Protein AF-A0A960ZJY1-F1 (afdb_monomer_lite)

Sequence (84 aa):
LIERFKGYSASGGAFGPGGILFVSGHDAKELYLLELPPGGGEARWFFTLPISAAGQAFAWELSDAARLYAIDRATREVIVSEVK

Foldseek 3Di:
DVVVLVPHDFQEWDQAPPRWIWTFHQFAQKIWTWDADPVGDDTDTDDIDGHPEGRHYKDADPPPFRWIWDADPVVRDIDIDGDD

pLDDT: mean 88.41, std 7.3, range [62.0, 96.19]

Structure (mmCIF, N/CA/C/O backbone):
data_AF-A0A960ZJY1-F1
#
_entry.id   AF-A0A960ZJY1-F1
#
loop_
_atom_site.group_PDB
_atom_site.id
_atom_site.type_symbol
_atom_site.label_atom_id
_atom_site.label_alt_id
_atom_site.label_comp_id
_atom_site.label_asym_id
_atom_site.label_entity_id
_atom_site.label_seq_id
_atom_site.pdbx_PDB_ins_code
_atom_site.Cartn_x
_atom_site.Cartn_y
_atom_site.Cartn_z
_atom_site.occupancy
_atom_site.B_iso_or_equiv
_atom_site.auth_seq_id
_atom_site.auth_comp_id
_atom_site.auth_asym_id
_atom_site.auth_atom_id
_atom_site.pdbx_PDB_model_num
ATOM 1 N N . LEU A 1 1 ? 9.938 7.582 0.273 1.00 89.31 1 LEU A N 1
ATOM 2 C CA . LEU A 1 1 ? 9.222 6.403 0.809 1.00 89.31 1 LEU A CA 1
ATOM 3 C C . LEU A 1 1 ? 9.877 5.842 2.067 1.00 89.31 1 LEU A C 1
ATOM 5 O O . LEU A 1 1 ? 9.200 5.759 3.078 1.00 89.31 1 LEU A O 1
ATOM 9 N N . ILE A 1 2 ? 11.171 5.504 2.024 1.00 90.75 2 ILE A N 1
ATOM 10 C CA . ILE A 1 2 ? 11.908 4.846 3.122 1.00 90.75 2 ILE A CA 1
ATOM 11 C C . ILE A 1 2 ? 11.705 5.506 4.497 1.00 90.75 2 ILE A C 1
ATOM 13 O O . ILE A 1 2 ? 11.425 4.817 5.472 1.00 90.75 2 ILE A O 1
ATOM 17 N N . GLU A 1 3 ? 11.744 6.836 4.581 1.00 91.75 3 GLU A N 1
ATOM 18 C CA . GLU A 1 3 ? 11.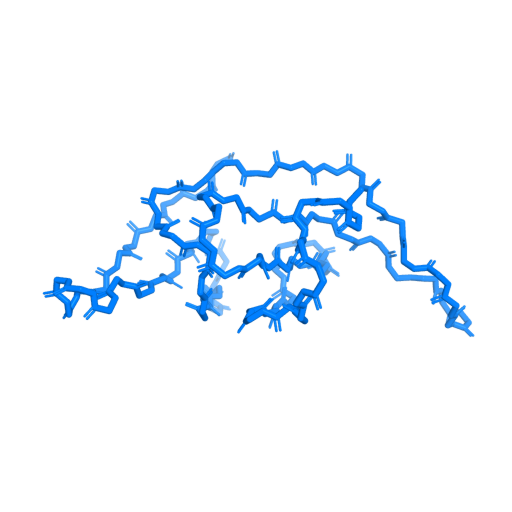516 7.563 5.842 1.00 91.75 3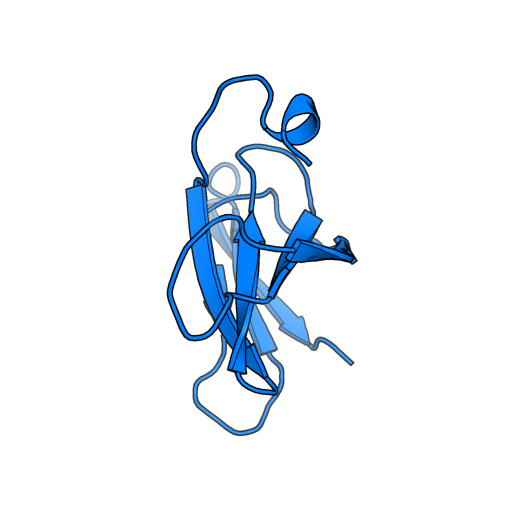 GLU A CA 1
ATOM 19 C C . GLU A 1 3 ? 10.145 7.273 6.477 1.00 91.75 3 GLU A C 1
ATOM 21 O O . GLU A 1 3 ? 10.031 7.177 7.698 1.00 91.75 3 GLU A O 1
ATOM 26 N N . ARG A 1 4 ? 9.102 7.060 5.662 1.00 88.88 4 ARG A N 1
ATOM 27 C CA . ARG A 1 4 ? 7.743 6.761 6.146 1.00 88.88 4 ARG A CA 1
ATOM 28 C C . ARG A 1 4 ? 7.636 5.386 6.802 1.00 88.88 4 ARG A C 1
ATOM 30 O O . ARG A 1 4 ? 6.746 5.171 7.619 1.00 88.88 4 ARG A O 1
ATOM 37 N N . PHE A 1 5 ? 8.550 4.478 6.469 1.00 89.06 5 PHE A N 1
ATOM 38 C CA . PHE A 1 5 ? 8.618 3.136 7.040 1.00 89.06 5 PHE A CA 1
ATOM 39 C C . PHE A 1 5 ? 9.364 3.105 8.375 1.00 89.06 5 PHE A C 1
ATOM 41 O O . PHE A 1 5 ? 9.284 2.108 9.084 1.00 89.06 5 PHE A O 1
ATOM 48 N N . LYS A 1 6 ? 10.061 4.189 8.752 1.00 89.62 6 LYS A N 1
ATOM 49 C CA . LYS A 1 6 ? 10.718 4.344 10.063 1.00 89.62 6 LYS A CA 1
ATOM 50 C C . LYS A 1 6 ? 11.617 3.157 10.454 1.00 89.62 6 LYS A C 1
ATOM 52 O O . LYS A 1 6 ? 11.692 2.794 11.622 1.00 89.62 6 LYS A O 1
ATOM 57 N N . GLY A 1 7 ? 12.286 2.548 9.473 1.00 89.75 7 GLY A N 1
ATOM 58 C CA . GLY A 1 7 ? 13.173 1.399 9.685 1.00 89.75 7 GLY A CA 1
ATOM 59 C C . GLY A 1 7 ? 12.483 0.031 9.756 1.00 89.75 7 GLY A C 1
ATOM 60 O O . GLY A 1 7 ? 13.170 -0.965 9.961 1.00 89.75 7 GLY A O 1
ATOM 61 N N . TYR A 1 8 ? 11.165 -0.043 9.561 1.00 89.62 8 TYR A N 1
ATOM 62 C CA . TYR A 1 8 ? 10.417 -1.300 9.493 1.00 89.62 8 TYR A CA 1
ATOM 63 C C . TYR A 1 8 ? 10.215 -1.785 8.051 1.00 89.62 8 TYR A C 1
ATOM 65 O O . TYR A 1 8 ? 10.334 -1.024 7.090 1.00 89.62 8 TYR A O 1
ATOM 73 N N . SER A 1 9 ? 9.895 -3.072 7.901 1.00 90.31 9 SER A N 1
ATOM 74 C CA . SER A 1 9 ? 9.481 -3.668 6.628 1.00 90.31 9 SER A CA 1
ATOM 75 C C . SER A 1 9 ? 8.061 -3.247 6.232 1.00 90.31 9 SER A C 1
ATOM 77 O O . SER A 1 9 ? 7.317 -2.681 7.033 1.00 90.31 9 SER A O 1
ATOM 79 N N . ALA A 1 10 ? 7.655 -3.570 5.001 1.00 92.44 10 ALA A N 1
ATOM 80 C CA . ALA A 1 10 ? 6.242 -3.527 4.627 1.00 92.44 10 ALA A CA 1
ATOM 81 C C . ALA A 1 10 ? 5.443 -4.564 5.415 1.00 92.44 10 ALA A C 1
ATOM 83 O O . ALA A 1 10 ? 5.834 -5.730 5.471 1.00 92.44 10 ALA A O 1
ATOM 84 N N . SER A 1 11 ? 4.332 -4.132 6.014 1.00 90.06 11 SER A N 1
ATOM 85 C CA . SER A 1 11 ? 3.428 -5.019 6.763 1.00 90.06 11 SER A CA 1
ATOM 86 C C . SER A 1 11 ? 2.358 -5.638 5.867 1.00 90.06 11 SER A C 1
ATOM 88 O O . SER A 1 11 ? 1.825 -6.700 6.178 1.00 90.06 11 SER A O 1
ATOM 90 N N . GLY A 1 12 ? 2.036 -4.973 4.757 1.00 92.12 12 GLY A N 1
ATOM 91 C CA . GLY A 1 12 ? 1.065 -5.420 3.768 1.00 92.12 12 GLY A CA 1
ATOM 92 C C . GLY A 1 12 ? 1.575 -5.173 2.355 1.00 92.12 12 GLY A C 1
ATOM 93 O O . GLY A 1 12 ? 2.292 -4.200 2.100 1.00 92.12 12 GLY A O 1
ATOM 94 N N . GLY A 1 13 ? 1.193 -6.058 1.438 1.00 93.75 13 GLY A N 1
ATOM 95 C CA . GLY A 1 13 ? 1.522 -5.948 0.025 1.00 93.75 13 GLY A CA 1
ATOM 96 C C . GLY A 1 13 ? 0.585 -6.790 -0.832 1.00 93.75 13 GLY A C 1
ATOM 97 O O . GLY A 1 13 ? 0.412 -7.976 -0.560 1.00 93.75 13 GLY A O 1
ATOM 98 N N . ALA A 1 14 ? -0.013 -6.185 -1.857 1.00 93.06 14 ALA A N 1
ATOM 99 C CA . ALA A 1 14 ? -0.865 -6.890 -2.809 1.00 93.06 14 ALA A CA 1
ATOM 100 C C . ALA A 1 14 ? -0.872 -6.190 -4.172 1.00 93.06 14 ALA A C 1
ATOM 102 O O . ALA A 1 14 ? -0.832 -4.958 -4.256 1.00 93.06 14 ALA A O 1
ATOM 103 N N . PHE A 1 15 ? -0.966 -6.987 -5.235 1.00 91.50 15 PHE A N 1
ATOM 104 C CA . PHE A 1 15 ? -1.280 -6.471 -6.562 1.00 91.50 15 PHE A CA 1
ATOM 105 C C . PHE A 1 15 ? -2.759 -6.100 -6.613 1.00 91.50 15 PHE A C 1
ATOM 107 O O . PHE A 1 15 ? -3.613 -6.901 -6.237 1.00 91.50 15 PHE A O 1
ATOM 114 N N . GLY A 1 16 ? -3.033 -4.868 -7.026 1.00 88.12 16 GLY A N 1
ATOM 115 C CA . GLY A 1 16 ? -4.382 -4.332 -7.152 1.00 88.12 16 GLY A CA 1
ATOM 116 C C . GLY A 1 16 ? -4.764 -4.056 -8.606 1.00 88.12 16 GLY A C 1
ATOM 117 O O . GLY A 1 16 ? -4.139 -4.588 -9.533 1.00 88.12 16 GLY A O 1
ATOM 118 N N . PRO A 1 17 ? -5.771 -3.193 -8.818 1.00 83.44 17 PRO A N 1
ATOM 119 C CA . PRO A 1 17 ? -6.206 -2.779 -10.146 1.00 83.44 17 PRO A CA 1
ATOM 120 C C . PRO A 1 17 ? -5.044 -2.311 -11.032 1.00 83.44 17 PRO A C 1
ATOM 122 O O . PRO A 1 17 ? -4.117 -1.639 -10.575 1.00 83.44 17 PRO A O 1
ATOM 125 N N . GLY A 1 18 ? -5.082 -2.696 -12.309 1.00 83.06 18 GLY A N 1
ATOM 126 C CA . GLY A 1 18 ? -4.044 -2.345 -13.283 1.00 83.06 18 GLY A CA 1
ATOM 127 C C . GLY A 1 18 ? -2.692 -3.038 -13.072 1.00 83.06 18 GLY A C 1
ATOM 128 O O . GLY A 1 18 ? -1.712 -2.635 -13.691 1.00 83.06 18 GLY A O 1
ATOM 129 N N . GLY A 1 19 ? -2.609 -4.058 -12.206 1.00 86.00 19 GLY A N 1
ATOM 130 C CA . GLY A 1 19 ? -1.359 -4.781 -11.936 1.00 86.00 19 GLY A CA 1
ATOM 131 C C . GLY A 1 19 ? -0.344 -3.979 -11.116 1.00 86.00 19 GLY A C 1
ATOM 132 O O . GLY A 1 19 ? 0.830 -4.340 -11.060 1.00 86.00 19 GLY A O 1
ATOM 133 N N . ILE A 1 20 ? -0.784 -2.893 -10.477 1.00 91.38 20 ILE A N 1
ATOM 134 C CA . ILE A 1 20 ? 0.057 -2.044 -9.631 1.00 91.38 20 ILE A CA 1
ATOM 135 C C . ILE A 1 20 ? 0.306 -2.747 -8.294 1.00 91.38 20 ILE A C 1
ATOM 137 O O . ILE A 1 20 ? -0.616 -3.319 -7.706 1.00 91.38 20 ILE A O 1
ATOM 141 N N . LEU A 1 21 ? 1.540 -2.677 -7.786 1.00 94.56 21 LEU A N 1
ATOM 142 C CA . LEU A 1 21 ? 1.860 -3.153 -6.443 1.00 94.56 21 LEU A CA 1
ATOM 143 C C . LEU A 1 21 ? 1.520 -2.069 -5.418 1.00 94.56 21 LEU A C 1
ATOM 145 O O . LEU A 1 21 ? 2.086 -0.979 -5.440 1.00 94.56 21 LEU A O 1
ATOM 149 N N . PHE A 1 22 ? 0.642 -2.391 -4.476 1.00 94.50 22 PHE A N 1
ATOM 150 C CA . PHE A 1 22 ? 0.359 -1.554 -3.317 1.00 94.50 22 PHE A CA 1
ATOM 151 C C . PHE A 1 22 ? 1.106 -2.122 -2.117 1.00 94.50 22 PHE A C 1
ATOM 153 O O . PHE A 1 22 ? 1.103 -3.336 -1.916 1.00 94.50 22 PHE A O 1
ATOM 160 N N . VAL A 1 23 ? 1.710 -1.259 -1.301 1.00 95.50 23 VAL A N 1
ATOM 161 C CA . VAL A 1 23 ? 2.325 -1.647 -0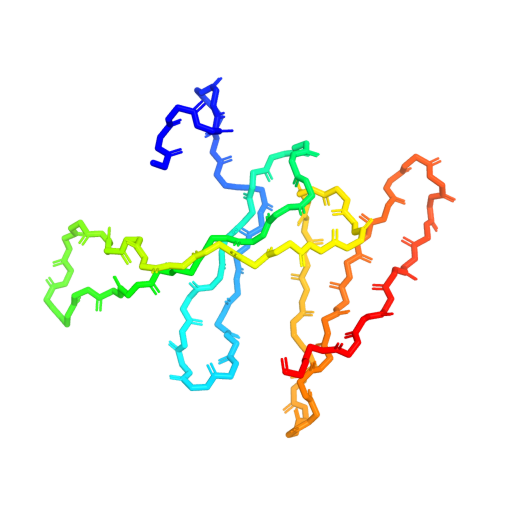.023 1.00 95.50 23 VAL A CA 1
ATOM 162 C C . VAL A 1 23 ? 1.898 -0.712 1.097 1.00 95.50 23 VAL A C 1
ATOM 164 O O . VAL A 1 23 ? 1.634 0.465 0.860 1.00 95.50 23 VAL A O 1
ATOM 167 N N . SER A 1 24 ? 1.875 -1.208 2.329 1.00 93.88 24 SER A N 1
ATOM 168 C CA . SER A 1 24 ? 1.601 -0.403 3.521 1.00 93.88 24 SER A CA 1
ATOM 169 C C . SER A 1 24 ? 2.783 -0.427 4.491 1.00 93.88 24 SER A C 1
ATOM 171 O O . SER A 1 24 ? 3.544 -1.398 4.549 1.00 93.88 24 SER A O 1
ATOM 173 N N . GLY A 1 25 ? 2.909 0.643 5.284 1.00 91.00 25 GLY A N 1
ATOM 174 C CA . GLY A 1 25 ? 3.760 0.657 6.482 1.00 91.00 25 GLY A CA 1
ATOM 175 C C . GLY A 1 25 ? 3.138 -0.173 7.608 1.00 91.00 25 GLY A C 1
ATOM 176 O O . GLY A 1 25 ? 2.419 -1.115 7.306 1.00 91.00 25 GLY A O 1
ATOM 177 N N . HIS A 1 26 ? 3.403 0.180 8.873 1.00 85.69 26 HIS A N 1
ATOM 178 C CA . HIS A 1 26 ? 2.784 -0.440 10.062 1.00 85.69 26 HIS A CA 1
ATOM 179 C C . HIS A 1 26 ? 1.685 0.428 10.719 1.00 85.69 26 HIS A C 1
ATOM 181 O O . HIS A 1 26 ? 0.722 -0.085 11.287 1.00 85.69 26 HIS A O 1
ATOM 187 N N . ASP A 1 27 ? 1.824 1.757 10.632 1.00 84.75 27 ASP A N 1
ATOM 188 C CA . ASP A 1 27 ? 0.975 2.685 11.395 1.00 84.75 27 ASP A CA 1
ATOM 189 C C . ASP A 1 27 ? 0.251 3.704 10.506 1.00 84.75 27 ASP A C 1
ATOM 191 O O . ASP A 1 27 ? -0.895 4.068 10.769 1.00 84.75 27 ASP A O 1
ATOM 195 N N . ALA A 1 28 ? 0.913 4.184 9.447 1.00 90.38 28 ALA A N 1
ATOM 196 C CA . ALA A 1 28 ? 0.365 5.221 8.578 1.00 90.38 28 ALA A CA 1
ATOM 197 C C . ALA A 1 28 ? -0.880 4.714 7.843 1.00 90.38 28 ALA A C 1
ATOM 199 O O . ALA A 1 28 ? -0.879 3.607 7.308 1.00 90.38 28 ALA A O 1
ATOM 200 N N . LYS A 1 29 ? -1.923 5.543 7.784 1.00 91.38 29 LYS A N 1
ATOM 201 C CA . LYS A 1 29 ? -3.170 5.252 7.066 1.00 91.38 29 LYS A CA 1
ATOM 202 C C . LYS A 1 29 ? -3.028 5.490 5.560 1.00 91.38 29 LYS A C 1
ATOM 204 O O . LYS A 1 29 ? -3.734 6.300 4.963 1.00 91.38 29 LYS A O 1
ATOM 209 N N . GLU A 1 30 ? -2.041 4.838 4.965 1.00 93.25 30 GLU A N 1
ATOM 210 C CA . GLU A 1 30 ? -1.590 5.086 3.600 1.00 93.25 30 GLU A CA 1
ATOM 211 C C . GLU A 1 30 ? -1.191 3.772 2.918 1.00 93.25 30 GLU A C 1
ATOM 213 O O . GLU A 1 30 ? -0.537 2.915 3.521 1.00 93.25 30 GLU A O 1
ATOM 218 N N . LEU A 1 31 ? -1.538 3.655 1.636 1.00 94.00 31 LEU A N 1
ATOM 219 C CA . LEU A 1 31 ? -0.942 2.708 0.701 1.00 94.00 31 LEU A CA 1
ATOM 220 C C . LEU A 1 31 ? 0.002 3.451 -0.240 1.00 94.00 31 LEU A C 1
ATOM 222 O O . LEU A 1 31 ? -0.319 4.516 -0.767 1.00 94.00 31 LEU A O 1
ATOM 226 N N . TYR A 1 32 ? 1.159 2.862 -0.498 1.00 95.25 32 TYR A N 1
ATOM 227 C CA . TYR A 1 32 ? 2.154 3.387 -1.419 1.00 95.25 32 TYR A CA 1
ATOM 228 C C . TYR A 1 32 ? 2.157 2.536 -2.679 1.00 95.25 32 TYR A C 1
ATOM 230 O O . TYR A 1 32 ? 2.323 1.318 -2.610 1.00 95.25 32 TYR A O 1
ATOM 238 N N . LEU A 1 33 ? 1.952 3.182 -3.822 1.00 95.75 33 LEU A N 1
ATOM 239 C CA . LEU A 1 33 ? 1.870 2.510 -5.110 1.00 95.75 33 LEU A CA 1
ATOM 240 C C . LEU A 1 33 ? 3.258 2.453 -5.730 1.00 95.75 33 LEU A C 1
ATOM 242 O O . LEU A 1 33 ? 3.936 3.479 -5.874 1.00 95.75 33 LEU A O 1
ATOM 246 N N . LEU A 1 34 ? 3.658 1.238 -6.075 1.00 96.19 34 LEU A N 1
ATOM 247 C CA . LEU A 1 34 ? 4.959 0.895 -6.604 1.00 96.19 34 LEU A CA 1
ATOM 248 C C . LEU A 1 34 ? 4.814 0.308 -8.006 1.00 96.19 34 LEU A C 1
ATOM 250 O O . LEU A 1 34 ? 4.012 -0.596 -8.244 1.00 96.19 34 LEU A O 1
ATOM 254 N N . GLU A 1 35 ? 5.642 0.790 -8.922 1.00 94.00 35 GLU A N 1
ATOM 255 C CA . GLU A 1 35 ? 5.916 0.111 -10.184 1.00 94.00 35 GLU A CA 1
ATOM 256 C C . GLU A 1 35 ? 7.171 -0.746 -10.042 1.00 94.00 35 GLU A C 1
ATOM 258 O O . GLU A 1 35 ? 8.212 -0.273 -9.574 1.00 94.00 35 GLU A O 1
ATOM 263 N N . LEU A 1 36 ? 7.070 -2.008 -10.459 1.00 93.19 36 LEU A N 1
ATOM 264 C CA . LEU A 1 36 ? 8.189 -2.944 -10.466 1.00 93.19 36 LEU A CA 1
ATOM 265 C C . LEU A 1 36 ? 8.868 -2.944 -11.845 1.00 93.19 36 LEU A C 1
ATOM 267 O O . LEU A 1 36 ? 8.183 -3.149 -12.850 1.00 93.19 36 LEU A O 1
ATOM 271 N N . PRO A 1 37 ? 10.198 -2.757 -11.927 1.00 93.06 37 PRO A N 1
ATOM 272 C CA . PRO A 1 37 ? 10.917 -2.861 -13.192 1.00 93.06 37 PRO A CA 1
ATOM 273 C C . PRO A 1 37 ? 10.843 -4.291 -13.767 1.00 93.06 37 PRO A C 1
ATOM 275 O O . PRO A 1 37 ? 11.050 -5.247 -13.014 1.00 93.06 37 PRO A O 1
ATOM 278 N N . PRO A 1 38 ? 10.647 -4.475 -15.089 1.00 88.00 38 PRO A N 1
ATOM 279 C CA . PRO A 1 38 ? 10.537 -5.804 -15.711 1.00 88.00 38 PRO A CA 1
ATOM 280 C C . PRO A 1 38 ? 11.741 -6.737 -15.492 1.00 88.00 38 PRO A C 1
ATOM 282 O O . PRO A 1 38 ? 11.586 -7.953 -15.520 1.00 88.00 38 PRO A O 1
ATOM 285 N N . GLY A 1 39 ? 12.938 -6.183 -15.278 1.00 92.81 39 GLY A N 1
ATOM 286 C CA . GLY A 1 39 ? 14.172 -6.937 -15.019 1.00 92.81 39 GLY A CA 1
ATOM 287 C C . GLY A 1 39 ? 14.534 -7.086 -13.538 1.00 92.81 39 GLY A C 1
ATOM 288 O O . GLY A 1 39 ? 15.636 -7.536 -13.233 1.00 92.81 39 GLY A O 1
ATOM 289 N N . GLY A 1 40 ? 13.650 -6.679 -12.621 1.00 91.38 40 GLY A N 1
ATOM 290 C CA . GLY A 1 40 ? 13.986 -6.497 -11.209 1.00 91.38 40 GLY A CA 1
ATOM 291 C C . GLY A 1 40 ? 14.802 -5.223 -10.954 1.00 91.38 40 GLY A C 1
ATOM 292 O O . GLY A 1 40 ? 15.168 -4.498 -11.878 1.00 91.38 40 GLY A O 1
ATOM 293 N N . GLY A 1 41 ? 15.055 -4.926 -9.680 1.00 94.00 41 GLY A N 1
ATOM 294 C CA . GLY A 1 41 ? 15.741 -3.707 -9.244 1.00 94.00 41 GLY A CA 1
ATOM 295 C C . GLY A 1 41 ? 14.888 -2.865 -8.298 1.00 94.00 41 GLY A C 1
ATOM 296 O O . GLY A 1 41 ? 14.019 -3.385 -7.597 1.00 94.00 41 GLY A O 1
ATOM 297 N N . GLU A 1 42 ? 15.159 -1.563 -8.259 1.00 94.25 42 GLU A N 1
ATOM 298 C CA . GLU A 1 42 ? 14.467 -0.632 -7.368 1.00 94.25 42 GLU A CA 1
ATOM 299 C C . GLU A 1 42 ? 13.045 -0.337 -7.859 1.00 94.25 42 GLU A C 1
ATOM 301 O O . GLU A 1 42 ? 12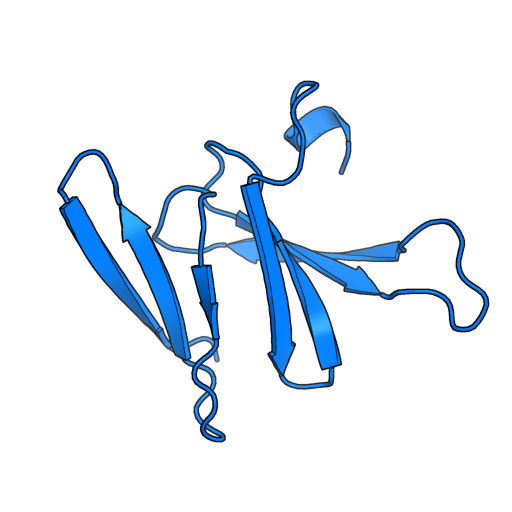.828 0.074 -8.999 1.00 94.25 42 GLU A O 1
ATOM 306 N N . ALA A 1 43 ? 12.064 -0.528 -6.978 1.00 94.25 43 ALA A N 1
ATOM 307 C CA . ALA A 1 43 ? 10.680 -0.184 -7.263 1.00 94.25 43 ALA A CA 1
ATOM 308 C C . ALA A 1 43 ? 10.481 1.339 -7.279 1.00 94.25 43 ALA A C 1
ATOM 310 O O . ALA A 1 43 ? 10.975 2.058 -6.404 1.00 94.25 43 ALA A O 1
ATOM 311 N N . ARG A 1 44 ? 9.693 1.837 -8.234 1.00 94.62 44 ARG A N 1
ATOM 312 C CA . ARG A 1 44 ? 9.376 3.263 -8.351 1.00 94.62 44 ARG A CA 1
ATOM 313 C C . ARG A 1 44 ? 8.102 3.583 -7.584 1.00 94.62 44 ARG A C 1
ATOM 315 O O . ARG A 1 44 ? 7.016 3.167 -7.974 1.00 94.62 44 ARG A O 1
ATOM 322 N N . TRP A 1 45 ? 8.224 4.372 -6.523 1.00 96.06 45 TRP A N 1
ATOM 323 C CA . TRP A 1 45 ? 7.071 4.961 -5.843 1.00 96.06 45 TRP A CA 1
ATOM 324 C C . TRP A 1 45 ? 6.528 6.136 -6.654 1.00 96.06 45 TRP A C 1
ATOM 326 O O . TRP A 1 45 ? 7.262 7.087 -6.921 1.00 96.06 45 TRP A O 1
ATOM 336 N N . PHE A 1 46 ? 5.256 6.073 -7.048 1.00 95.62 46 PHE A N 1
ATOM 337 C CA . PHE A 1 46 ? 4.658 7.098 -7.913 1.00 95.62 46 PHE A CA 1
ATOM 338 C C . PHE A 1 46 ? 3.379 7.726 -7.356 1.00 95.62 46 PHE A C 1
ATOM 340 O O . PHE A 1 46 ? 2.978 8.789 -7.826 1.00 95.62 46 PHE A O 1
ATOM 347 N N . PHE A 1 47 ? 2.748 7.111 -6.353 1.00 95.62 47 PHE A N 1
ATOM 348 C CA . PHE A 1 47 ? 1.549 7.659 -5.727 1.00 95.62 47 PHE A CA 1
ATOM 349 C C . PHE A 1 47 ? 1.382 7.185 -4.280 1.00 95.62 47 PHE A C 1
ATOM 351 O O . PHE A 1 47 ? 1.894 6.136 -3.882 1.00 95.62 47 PHE A O 1
ATOM 358 N N . THR A 1 48 ? 0.661 7.975 -3.485 1.00 95.12 48 THR A N 1
ATOM 359 C CA . THR A 1 48 ? 0.247 7.613 -2.123 1.00 95.12 48 THR A CA 1
ATOM 360 C C . THR A 1 48 ? -1.260 7.721 -2.036 1.00 95.12 48 THR A C 1
ATOM 362 O O . THR A 1 48 ? -1.808 8.807 -2.210 1.00 95.12 48 THR A O 1
ATOM 365 N N . LEU A 1 49 ? -1.911 6.598 -1.762 1.00 91.94 49 LEU A N 1
ATOM 366 C CA . LEU A 1 49 ? -3.349 6.510 -1.586 1.00 91.94 49 LEU A CA 1
ATOM 367 C C . LEU A 1 49 ? -3.668 6.557 -0.083 1.00 91.94 49 LEU A C 1
ATOM 369 O O . LEU A 1 49 ? -3.288 5.631 0.638 1.00 91.94 49 LEU A O 1
ATOM 373 N N . PRO A 1 50 ? -4.348 7.600 0.419 1.00 91.75 50 PRO A N 1
ATOM 374 C CA . PRO A 1 50 ? -4.845 7.593 1.789 1.00 91.75 50 PRO A CA 1
ATOM 375 C C . PRO A 1 50 ? -5.948 6.540 1.944 1.00 91.75 50 PRO A C 1
ATOM 377 O O . PRO A 1 50 ? -6.794 6.379 1.065 1.00 91.75 50 PRO A O 1
ATOM 380 N N . ILE A 1 51 ? -5.958 5.844 3.077 1.00 88.88 51 ILE A N 1
ATOM 381 C CA . ILE A 1 51 ? -6.975 4.840 3.417 1.00 88.88 51 ILE A CA 1
ATOM 382 C C . ILE A 1 51 ? -7.539 5.103 4.815 1.00 88.88 51 ILE A C 1
ATOM 384 O O . ILE A 1 51 ? -6.997 5.886 5.589 1.00 88.88 51 ILE A O 1
ATOM 388 N N . SER A 1 52 ? -8.655 4.466 5.166 1.00 83.88 52 SER A N 1
ATOM 389 C CA . SER A 1 52 ? -9.274 4.649 6.490 1.00 83.88 52 SER A CA 1
ATOM 390 C C . SER A 1 52 ? -8.660 3.761 7.581 1.00 83.88 52 SER A C 1
ATOM 392 O O . SER A 1 52 ? -8.761 4.090 8.770 1.00 83.88 52 SER A O 1
ATOM 394 N N . ALA A 1 53 ? -7.992 2.678 7.180 1.00 81.69 53 ALA A N 1
ATOM 395 C CA . ALA A 1 53 ? -7.350 1.713 8.066 1.00 81.69 53 ALA A CA 1
ATOM 396 C C . ALA A 1 53 ? -5.875 2.058 8.319 1.00 81.69 53 ALA A C 1
ATOM 398 O O . ALA A 1 53 ? -5.213 2.648 7.468 1.00 81.69 53 ALA A O 1
ATOM 399 N N . ALA A 1 54 ? -5.355 1.694 9.493 1.00 77.75 54 ALA A N 1
ATOM 400 C CA . ALA A 1 54 ? -3.918 1.760 9.755 1.00 77.75 54 ALA A CA 1
ATOM 401 C C . ALA A 1 54 ? -3.163 0.812 8.811 1.00 77.75 54 ALA A C 1
ATOM 403 O O . ALA A 1 54 ? -3.704 -0.218 8.408 1.00 77.75 54 ALA A O 1
ATOM 404 N N . GLY A 1 55 ? -1.929 1.171 8.452 1.00 67.25 55 GLY A N 1
ATOM 405 C CA . GLY A 1 55 ? -1.096 0.415 7.522 1.00 67.25 55 GLY A CA 1
ATOM 406 C C . GLY A 1 55 ? -0.758 -0.963 8.074 1.00 67.25 55 GLY A C 1
ATOM 407 O O . GLY A 1 55 ? 0.260 -1.154 8.702 1.00 67.25 55 GLY A O 1
ATOM 408 N N . GLN A 1 56 ? -1.617 -1.941 7.875 1.00 80.75 56 GLN A N 1
ATOM 409 C CA . GLN A 1 56 ? -1.396 -3.336 8.234 1.00 80.75 56 GLN A CA 1
ATOM 410 C C . GLN A 1 56 ? -1.755 -4.193 7.019 1.00 80.75 56 GLN A C 1
ATOM 412 O O . GLN A 1 56 ? -1.954 -3.673 5.920 1.00 80.75 56 GLN A O 1
ATOM 417 N N . ALA A 1 57 ? -1.834 -5.511 7.204 1.00 85.12 57 ALA A N 1
ATOM 418 C CA . ALA A 1 57 ? -2.303 -6.419 6.167 1.00 85.12 57 ALA A CA 1
ATOM 419 C C . ALA A 1 57 ? -3.638 -5.946 5.557 1.00 85.12 57 ALA A C 1
ATOM 421 O O . ALA A 1 57 ? -4.576 -5.565 6.264 1.00 85.12 57 ALA A O 1
ATOM 422 N N . PHE A 1 58 ? -3.707 -6.009 4.233 1.00 92.31 58 PHE A N 1
ATOM 423 C CA . PHE A 1 58 ? -4.884 -5.690 3.442 1.00 92.31 58 PHE A CA 1
ATOM 424 C C . PHE A 1 58 ? -4.984 -6.661 2.262 1.00 92.31 58 PHE A C 1
ATOM 426 O O . PHE A 1 58 ? -4.011 -7.332 1.914 1.00 92.31 58 PHE A O 1
ATOM 433 N N . ALA A 1 59 ? -6.154 -6.718 1.640 1.00 92.25 59 ALA A N 1
ATOM 434 C CA . ALA A 1 59 ? -6.402 -7.474 0.424 1.00 92.25 59 ALA A CA 1
ATOM 435 C C . ALA A 1 59 ? -7.302 -6.676 -0.520 1.00 92.25 59 ALA A C 1
ATOM 437 O O . ALA A 1 59 ? -8.198 -5.953 -0.083 1.00 92.25 59 ALA A O 1
ATOM 438 N N . TRP A 1 60 ? -7.069 -6.831 -1.818 1.00 90.62 60 TRP A N 1
ATOM 439 C CA . TRP A 1 60 ? -7.994 -6.365 -2.844 1.00 90.62 60 TRP A CA 1
ATOM 440 C C . TRP A 1 60 ? -9.091 -7.403 -3.064 1.00 90.62 60 TRP A C 1
ATOM 442 O O . TRP A 1 60 ? -8.844 -8.607 -2.958 1.00 90.62 60 TRP A O 1
ATOM 452 N N . GLU A 1 61 ? -10.302 -6.943 -3.372 1.00 88.62 61 GLU A N 1
ATOM 453 C CA . GLU A 1 61 ? -11.327 -7.820 -3.928 1.00 88.62 61 GLU A CA 1
ATOM 454 C C . GLU A 1 61 ? -10.815 -8.429 -5.242 1.00 88.62 61 GLU A C 1
ATOM 456 O O . GLU A 1 61 ? -10.180 -7.754 -6.047 1.00 88.62 61 GLU A O 1
ATOM 461 N N . LEU A 1 62 ? -11.068 -9.724 -5.444 1.00 75.44 62 LEU A N 1
ATOM 462 C CA . LEU A 1 62 ? -10.669 -10.429 -6.669 1.00 75.44 62 LEU A CA 1
ATOM 463 C C . LEU A 1 62 ? -11.632 -10.172 -7.837 1.00 75.44 62 LEU A C 1
ATOM 465 O O . LEU A 1 62 ? -11.321 -10.516 -8.975 1.00 75.44 62 LEU A O 1
ATOM 469 N N . SER A 1 63 ? -12.819 -9.634 -7.549 1.00 72.38 63 SER A N 1
ATOM 470 C CA . SER A 1 63 ? -13.779 -9.206 -8.562 1.00 72.38 63 SER A CA 1
ATOM 471 C C . SER A 1 63 ? -13.364 -7.840 -9.122 1.00 72.38 63 SER A C 1
ATOM 473 O O . SER A 1 63 ? -12.573 -7.129 -8.512 1.00 72.38 63 SER A O 1
ATOM 475 N N . ASP A 1 64 ? -13.920 -7.441 -10.266 1.00 62.00 64 ASP A N 1
ATOM 476 C CA . ASP A 1 64 ? -13.635 -6.148 -10.923 1.00 62.00 64 ASP A CA 1
ATOM 477 C C . ASP A 1 64 ? -14.070 -4.914 -10.089 1.00 62.00 64 ASP A C 1
ATOM 479 O O . ASP A 1 64 ? -14.014 -3.771 -10.543 1.00 62.00 64 ASP A O 1
ATOM 483 N N . ALA A 1 65 ? -14.543 -5.125 -8.857 1.00 64.38 65 ALA A N 1
ATOM 484 C CA . ALA A 1 65 ? -14.824 -4.071 -7.906 1.00 64.38 65 ALA A CA 1
ATOM 485 C C . ALA A 1 65 ? -13.520 -3.674 -7.198 1.00 64.38 65 ALA A C 1
ATOM 487 O O . ALA A 1 65 ? -12.901 -4.477 -6.508 1.00 64.38 65 ALA A O 1
ATOM 488 N N . ALA A 1 66 ? -13.112 -2.411 -7.323 1.00 78.94 66 ALA A N 1
ATOM 489 C CA . ALA A 1 66 ? -11.946 -1.842 -6.643 1.00 78.94 66 ALA A CA 1
ATOM 490 C C . ALA A 1 66 ? -12.165 -1.685 -5.120 1.00 78.94 66 ALA A C 1
ATOM 492 O O . ALA A 1 66 ? -12.015 -0.597 -4.558 1.00 78.94 66 ALA A O 1
ATOM 493 N N . ARG A 1 67 ? -12.562 -2.761 -4.429 1.00 89.75 67 ARG A N 1
ATOM 494 C CA . ARG A 1 67 ? -12.710 -2.771 -2.975 1.00 89.75 67 ARG A CA 1
ATOM 495 C C . ARG A 1 67 ? -11.435 -3.231 -2.296 1.00 89.75 67 ARG A C 1
ATOM 497 O O . ARG A 1 67 ? -10.806 -4.213 -2.685 1.00 89.75 67 ARG A O 1
ATOM 504 N N . LEU A 1 68 ? -11.099 -2.516 -1.235 1.00 90.81 68 LEU A N 1
ATOM 505 C CA . LEU A 1 68 ? -9.987 -2.788 -0.349 1.00 90.81 68 LEU A CA 1
ATOM 506 C C . LEU A 1 68 ? -10.533 -3.297 0.983 1.00 90.81 68 LEU A C 1
ATOM 508 O O . LEU A 1 68 ? -11.342 -2.629 1.626 1.00 90.81 68 LEU A O 1
ATOM 512 N N . TYR A 1 69 ? -10.045 -4.453 1.408 1.00 92.31 69 TYR A N 1
ATOM 513 C CA . TYR A 1 69 ? -10.278 -5.017 2.728 1.00 92.31 69 TYR A CA 1
ATOM 514 C C . TYR A 1 69 ? -9.034 -4.790 3.574 1.00 92.31 69 TYR A C 1
ATOM 516 O O . TYR A 1 69 ? -7.950 -5.239 3.211 1.00 92.31 69 TYR A O 1
ATOM 524 N N . ALA A 1 70 ? -9.177 -4.126 4.712 1.00 91.56 70 ALA A N 1
ATOM 525 C CA . ALA A 1 70 ? -8.099 -3.919 5.670 1.00 91.56 70 ALA A CA 1
ATOM 526 C C . ALA A 1 70 ? -8.556 -4.323 7.071 1.00 91.56 70 ALA A C 1
ATOM 528 O O . ALA A 1 70 ? -9.754 -4.378 7.349 1.00 91.56 70 ALA A O 1
ATOM 529 N N . ILE A 1 71 ? -7.608 -4.607 7.960 1.00 87.50 71 ILE A N 1
ATOM 530 C CA . ILE A 1 71 ? -7.914 -4.953 9.350 1.00 87.50 71 ILE A CA 1
ATOM 531 C C . ILE A 1 71 ? -7.532 -3.818 10.294 1.00 87.50 71 ILE A C 1
ATOM 533 O O . ILE A 1 71 ? -6.455 -3.233 10.175 1.00 87.50 71 ILE A O 1
ATOM 537 N N . ASP A 1 72 ? -8.380 -3.566 11.284 1.00 86.06 72 ASP A N 1
ATOM 538 C CA . ASP A 1 72 ? -8.002 -2.824 12.481 1.00 86.06 72 ASP A CA 1
ATOM 539 C C . ASP A 1 72 ? -7.835 -3.821 13.633 1.00 86.06 72 ASP A C 1
ATOM 541 O O . ASP A 1 72 ? -8.784 -4.451 14.099 1.00 86.06 72 ASP A O 1
ATOM 545 N N . ARG A 1 73 ? -6.591 -4.009 14.085 1.00 82.50 73 ARG A N 1
ATOM 546 C CA . ARG A 1 73 ? -6.275 -4.956 15.165 1.00 82.50 73 ARG A CA 1
ATOM 547 C C . ARG A 1 73 ? -6.760 -4.489 16.532 1.00 82.50 73 ARG A C 1
ATOM 549 O O . ARG A 1 73 ? -7.024 -5.339 17.382 1.00 82.50 73 ARG A O 1
ATOM 556 N N . ALA A 1 74 ? -6.823 -3.179 16.759 1.00 84.50 74 ALA A N 1
ATOM 557 C CA . ALA A 1 74 ? -7.215 -2.626 18.046 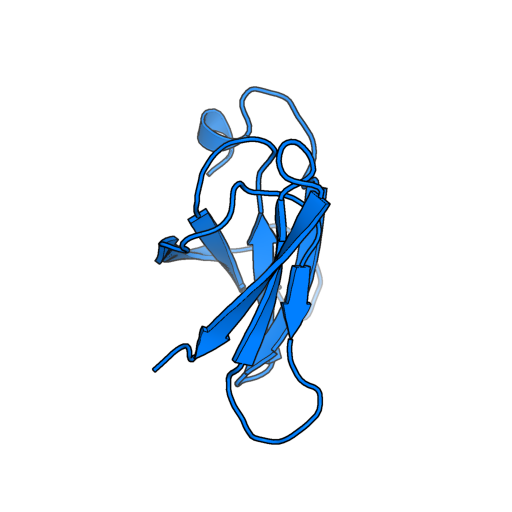1.00 84.50 74 ALA A CA 1
ATOM 558 C C . ALA A 1 74 ? -8.717 -2.818 18.263 1.00 84.50 74 ALA A C 1
ATOM 560 O O . ALA A 1 74 ? -9.126 -3.255 19.339 1.00 84.50 74 ALA A O 1
ATOM 561 N N . THR A 1 75 ? -9.518 -2.569 17.225 1.00 88.75 75 THR A N 1
ATOM 562 C CA . THR A 1 75 ? -10.975 -2.757 17.276 1.00 88.75 75 THR A CA 1
ATOM 563 C C . THR A 1 75 ? -11.422 -4.164 16.874 1.00 88.75 75 THR A C 1
ATOM 565 O O . THR A 1 75 ? -12.540 -4.558 17.193 1.00 88.75 75 THR A O 1
ATOM 568 N N . ARG A 1 76 ? -10.531 -4.965 16.268 1.00 88.88 76 ARG A N 1
ATOM 569 C CA . ARG A 1 76 ? -10.806 -6.308 15.715 1.00 88.88 76 ARG A CA 1
ATOM 570 C C . ARG A 1 76 ? -11.839 -6.284 14.589 1.00 88.88 76 ARG A C 1
ATOM 572 O O . ARG A 1 76 ? -12.636 -7.209 14.450 1.00 88.88 76 ARG A O 1
ATOM 579 N N . GLU A 1 77 ? -11.802 -5.236 13.780 1.00 90.19 77 GLU A N 1
ATOM 580 C CA . GLU A 1 77 ? -12.745 -5.016 12.689 1.00 90.19 77 GLU A CA 1
ATOM 581 C C . GLU A 1 77 ? -12.095 -5.243 11.324 1.00 90.19 77 GLU A C 1
ATOM 583 O O . GLU A 1 77 ? -10.885 -5.076 11.141 1.00 90.19 77 GLU A O 1
ATOM 588 N N . VAL A 1 78 ? -12.934 -5.593 10.349 1.00 90.81 78 VAL A N 1
ATOM 589 C CA . VAL A 1 78 ? -12.589 -5.530 8.928 1.00 90.81 78 VAL A CA 1
ATOM 590 C C . VAL A 1 78 ? -13.186 -4.248 8.368 1.00 90.81 78 VAL A C 1
ATOM 592 O O . VAL A 1 78 ? -14.398 -4.047 8.408 1.00 90.81 78 VAL A O 1
ATOM 595 N N . ILE A 1 79 ? -12.327 -3.391 7.834 1.00 90.25 79 ILE A N 1
ATOM 596 C CA . ILE A 1 79 ? -12.704 -2.152 7.167 1.00 90.25 79 ILE A CA 1
ATOM 597 C C . ILE A 1 79 ? -12.751 -2.442 5.671 1.00 90.25 79 ILE A C 1
ATOM 599 O O . ILE A 1 79 ? -11.754 -2.866 5.086 1.00 90.25 79 ILE A O 1
ATOM 603 N N . VAL A 1 80 ? -13.910 -2.206 5.060 1.00 91.56 80 VAL A N 1
ATOM 604 C CA . VAL A 1 80 ? -14.102 -2.331 3.612 1.00 91.56 80 VAL A CA 1
ATOM 605 C C . VAL A 1 80 ? -14.231 -0.934 3.029 1.00 91.56 80 VAL A C 1
ATOM 607 O O . VAL A 1 80 ? -15.053 -0.137 3.480 1.00 91.56 80 VAL A O 1
ATOM 610 N N . SER A 1 81 ? -13.404 -0.623 2.039 1.00 87.88 81 SER A N 1
ATOM 611 C CA . SER A 1 81 ? -13.399 0.672 1.362 1.00 87.88 81 SER A CA 1
ATOM 612 C C . SER A 1 81 ? -13.544 0.479 -0.139 1.00 87.88 81 SER A C 1
ATOM 614 O O . SER A 1 81 ? -12.889 -0.383 -0.715 1.00 87.88 81 SER A O 1
ATOM 616 N N . GLU A 1 82 ? -14.378 1.296 -0.776 1.00 86.06 82 GLU A N 1
ATOM 617 C CA . GLU A 1 82 ? -14.403 1.410 -2.235 1.00 86.06 82 GLU A CA 1
ATOM 618 C C . GLU A 1 82 ? -13.379 2.462 -2.653 1.00 86.06 82 GLU A C 1
ATOM 620 O O . GLU A 1 82 ? -13.461 3.618 -2.233 1.00 86.06 82 GLU A O 1
ATOM 625 N N . VAL A 1 83 ? -12.401 2.055 -3.457 1.00 75.38 83 VAL A N 1
ATOM 626 C CA . VAL A 1 83 ? -11.380 2.945 -4.006 1.00 75.38 83 VAL A CA 1
ATOM 627 C C . VAL A 1 83 ? -11.847 3.350 -5.401 1.00 75.38 83 VAL A C 1
ATOM 629 O O . VAL A 1 83 ? -11.993 2.496 -6.272 1.00 75.38 83 VAL A O 1
ATOM 632 N N . LYS A 1 84 ? -12.157 4.635 -5.588 1.00 63.91 84 LYS A N 1
ATOM 633 C CA . LYS A 1 84 ? -12.587 5.212 -6.871 1.00 63.91 84 LYS A CA 1
ATOM 634 C C . LYS A 1 84 ? -11.462 5.997 -7.521 1.00 63.91 84 LYS A C 1
ATOM 636 O O . LYS A 1 84 ? -10.701 6.637 -6.761 1.00 63.91 84 LYS A O 1
#

Secondary structure (DSSP, 8-state):
-HHHHTTPPPSEEEE-GGGPEEEE-SSSSEEEEEEPPTT-S--EEEEEEE-SS-SS-EEE-SSSS-EEEEEETTTTEEEEEE--

Radius of gyration: 12.69 Å; chains: 1; bounding box: 31×18×34 Å

=== Feature glossary ===
A reading guide for the features in this record.

Start from the sequence.

  · Sequence gives the chain of amino acids in standard one-letter code (A=alanine, C=cysteine, …, Y=tyrosine), read N→C. It is the only feature that is directly encoded by the gene; all structural features are derived from the folded form of this sequence.

Fold it, and you get atomic coordinates and the backbone conformation that goes with them.

  · The mmCIF table is the protein's shape written out atom by atom. For each backbone N, Cα, C, and carbonyl O, it records an (x, y, z) coordinate triple in Å plus the residue type, chain letter, and residue number.

  · Backbone dihedral angles. Every residue except chain termini has a φ (preceding-C → N → Cα → C) and a ψ (N → Cα → C → next-N). They are reported in degrees following the IUPAC sign convention. Secondary structure is essentially a statement about which (φ, ψ) basin each residue occupies.

  · DSSP 8-state secondary structure assigns each residue one of H (α-helix), G (3₁₀-helix), I (π-helix), E (extended β-strand), B (isolated β-bridge), T (hydrogen-bonded turn), S (bend), or '-' (coil). The assignment is computed from backbone hydrogen-bond geometry via the Kabsch–Sander algorithm.

  · P-SEA three-state annotation labels each residue as helix, strand, or coil based purely on the geometry of the Cα trace. It serves as a fallback when the full backbone (and thus DSSP) is unavailable.

Summarize the fold with a handful of shape descriptors and a per-residue structural alphabet.

  · Radius of gyration (Rg) is the root-mean-square distance of Cα atoms from their centroid — a single number for overall size and compactness. A globular domain of N residues has Rg ≈ 2.2·N^0.38 Å; an extended or disordered chain has a much larger Rg. The Cα contact count is the number of residue pairs whose Cα atoms are within 8 Å and are more than four positions apart in sequence — a standard proxy for tertiary packing density. The bounding box is the smallest axis-aligned box enclosing all Cα atoms.

  · Foldseek's 3Di representation compresses backbone geometry into a per-residue letter drawn from a learned twenty-state alphabet. It captures the tertiary interaction pattern around each residue — which residues are packed against it in space, regardless of where they are in sequence.

  · Accessible surface area quantifies burial. A residue with SASA near zero is packed into the hydrophobic core; one with SASA >100 Å² sits on the surface. Computed here via the Shrake–Rupley numerical algorithm with a 1.4 Å probe.

Ask how reliable the model is.

  · For AlphaFold models, the B-factor field carries pLDDT — the model's own estimate of local accuracy on a 0–100 scale. Regions with pLDDT<50 should be treated as essentially unmodeled; they often correspond to intrinsically disordered segments.

  · For experimental (PDB) structures, the B-factor (temperature factor) quantifies the positional spread of each atom in the crystal — a combination of thermal vibration and static disorder — in units of Å². High B-factors mark flexible loops or poorly resolved regions; low B-factors mark the rigid, well-ordered core.

  · PAE(i, j) answers: if I align the predicted and true structures on residue i, how far off (in Å) do I expect residue j to be? A block-diagonal PAE matrix with low values on the blocks and high values off-diagonal is the signature of a multi-domain protein with confidently predicted domains but uncertain inter-domain orientation.

Place it in context: what it resembles, what it is annotated as, and how it looks.

  · Structural nearest neighbors (via Foldseek easy-search vs the PDB). Reported per hit: target PDB id, E-value, and alignment TM-score. A TM-score above ~0.5 is the conventional threshold for 'same fold'.

  · Functional annotations link the protein to curated databases. InterPro entries identify conserved domains and families by matching the sequence against member-database signatures (Pfam, PROSITE, CDD, …). Gene Ontology (GO) terms describe molecular function, bio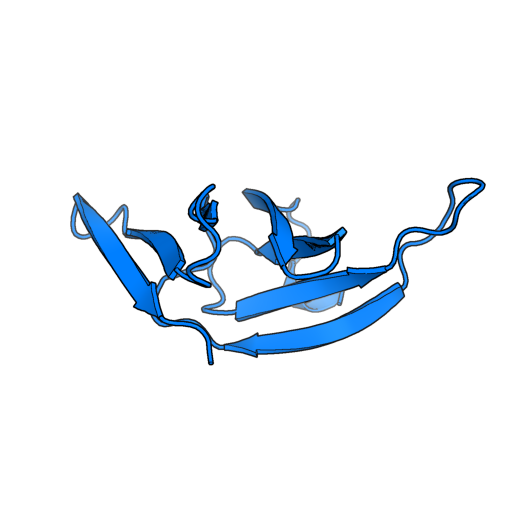logical process, and cellular component in a controlled vocabulary. CATH places the structure in a hierarchical fold classification (Class/Architecture/Topology/Homologous-superfamily). The organism is the source species.

  · Plot images: a contact map (which residues are close in 3D, as an N×N binary image), a Ramachandran scatter (backbone torsion angles, revealing secondary-structure composition at a glance), and — for AlphaFold structures — a PAE heatmap (pairwise prediction confidence).

  · Structure images are PyMOL renders from six orthogonal camera directions. Cartoon representation draws helices as coils and strands as arrows; sticks shows the backbone as bonds; surface shows the solvent-excluded envelope. Rainbow coloring maps sequence position to hue (blue→red, N→C); chain coloring assigns a distinct color per polypeptide.